Protein AF-A0A7J9VHE7-F1 (afdb_monomer)

Mean predicted aligned error: 5.7 Å

Structure (mmCIF, N/CA/C/O backbone):
data_AF-A0A7J9VHE7-F1
#
_entry.id   AF-A0A7J9VHE7-F1
#
loop_
_atom_site.group_PDB
_atom_site.id
_atom_site.type_symbol
_atom_site.label_atom_id
_atom_site.label_alt_id
_atom_site.label_comp_id
_atom_site.label_asym_id
_atom_site.label_entity_id
_atom_site.label_seq_id
_atom_site.pdbx_PDB_ins_code
_atom_site.Cartn_x
_atom_site.Cartn_y
_atom_site.Cartn_z
_atom_site.occupancy
_atom_site.B_iso_or_equiv
_atom_site.auth_seq_id
_atom_site.auth_comp_id
_atom_site.auth_asym_id
_atom_site.auth_atom_id
_atom_site.pdbx_PDB_model_num
ATOM 1 N N . MET A 1 1 ? -1.404 -4.116 11.441 1.00 37.28 1 MET A N 1
ATOM 2 C CA . MET A 1 1 ? -1.087 -5.096 10.374 1.00 37.28 1 MET A CA 1
ATOM 3 C C . MET A 1 1 ? -1.810 -4.674 9.091 1.00 37.28 1 MET A C 1
ATOM 5 O O . MET A 1 1 ? -3.003 -4.898 8.957 1.00 37.28 1 MET A O 1
ATOM 9 N N . GLY A 1 2 ? -1.146 -3.937 8.196 1.00 50.41 2 GLY A N 1
ATOM 10 C CA . GLY A 1 2 ? -1.783 -3.360 7.004 1.00 50.41 2 GLY A CA 1
ATOM 11 C C . GLY A 1 2 ? -1.551 -4.214 5.762 1.00 50.41 2 GLY A C 1
ATOM 12 O O . GLY A 1 2 ? -0.521 -4.081 5.112 1.00 50.41 2 GLY A O 1
ATOM 13 N N . VAL A 1 3 ? -2.507 -5.080 5.421 1.00 54.38 3 VAL A N 1
ATOM 14 C CA . VAL A 1 3 ? -2.424 -5.993 4.260 1.00 54.38 3 VAL A CA 1
ATOM 15 C C . VAL A 1 3 ? -2.498 -5.273 2.905 1.00 54.38 3 VAL A C 1
ATOM 17 O O . VAL A 1 3 ? -2.139 -5.849 1.878 1.00 54.38 3 VAL A O 1
ATOM 20 N N . THR A 1 4 ? -2.923 -4.006 2.870 1.00 68.06 4 THR A N 1
ATOM 21 C CA . THR A 1 4 ? -2.880 -3.221 1.630 1.00 68.06 4 THR A CA 1
ATOM 22 C C . THR A 1 4 ? -1.514 -2.611 1.465 1.00 68.06 4 THR A C 1
ATOM 24 O O . THR A 1 4 ? -1.175 -1.628 2.128 1.00 68.06 4 THR A O 1
ATOM 27 N N . GLY A 1 5 ? -0.739 -3.174 0.553 1.00 79.88 5 GLY A N 1
ATOM 28 C CA . GLY A 1 5 ? 0.464 -2.486 0.145 1.00 79.88 5 GLY A CA 1
ATOM 29 C C . GLY A 1 5 ? 0.164 -1.127 -0.488 1.00 79.88 5 GLY A C 1
ATOM 30 O O . GLY A 1 5 ? -0.901 -0.919 -1.074 1.00 79.88 5 GLY A O 1
ATOM 31 N N . SER A 1 6 ? 1.108 -0.205 -0.365 1.00 87.12 6 SER A N 1
ATOM 32 C CA . SER A 1 6 ? 1.113 1.064 -1.082 1.00 87.12 6 SER A CA 1
ATOM 33 C C . SER A 1 6 ? 1.767 0.885 -2.450 1.00 87.12 6 SER A C 1
ATOM 35 O O . SER A 1 6 ? 2.615 0.010 -2.631 1.00 87.12 6 SER A O 1
ATOM 37 N N . VAL A 1 7 ? 1.355 1.697 -3.424 1.00 93.38 7 VAL A N 1
ATOM 38 C CA . VAL A 1 7 ? 1.982 1.742 -4.750 1.00 93.38 7 VAL A CA 1
ATOM 39 C C . VAL A 1 7 ? 2.674 3.083 -4.915 1.00 93.38 7 VAL A C 1
ATOM 41 O O . VAL A 1 7 ? 2.080 4.122 -4.635 1.00 93.38 7 VAL A O 1
ATOM 44 N N . VAL A 1 8 ? 3.917 3.058 -5.384 1.00 94.25 8 VAL A N 1
ATOM 45 C CA . VAL A 1 8 ? 4.670 4.252 -5.764 1.00 94.25 8 VAL A CA 1
ATOM 46 C C . VAL A 1 8 ? 5.259 4.042 -7.149 1.00 94.25 8 VAL A C 1
ATOM 48 O O . VAL A 1 8 ? 5.888 3.020 -7.412 1.00 94.25 8 VAL A O 1
ATOM 51 N N . THR A 1 9 ? 5.096 5.031 -8.020 1.00 95.44 9 THR A N 1
ATOM 52 C CA . THR A 1 9 ? 5.687 5.034 -9.360 1.00 95.44 9 THR A CA 1
ATOM 53 C C . THR A 1 9 ? 6.878 5.981 -9.380 1.00 95.44 9 THR A C 1
ATOM 55 O O . THR A 1 9 ? 6.756 7.129 -8.954 1.00 95.44 9 THR A O 1
ATOM 58 N N . ARG A 1 10 ? 8.047 5.512 -9.834 1.00 94.94 10 ARG A N 1
ATOM 59 C CA . ARG A 1 10 ? 9.285 6.310 -9.826 1.00 94.94 10 ARG A CA 1
ATOM 60 C C . ARG A 1 10 ? 10.049 6.221 -11.138 1.00 94.94 10 ARG A C 1
ATOM 62 O O . ARG A 1 10 ? 10.187 5.140 -11.708 1.00 94.94 10 ARG A O 1
ATOM 69 N N . MET A 1 11 ? 10.625 7.350 -11.540 1.00 96.19 11 MET A N 1
ATOM 70 C CA . MET A 1 11 ? 11.698 7.416 -12.531 1.00 96.19 11 MET A CA 1
ATOM 71 C C . MET A 1 11 ? 13.036 7.519 -11.787 1.00 96.19 11 MET A C 1
ATOM 73 O O . MET A 1 11 ? 13.161 8.318 -10.862 1.00 96.19 11 MET A O 1
ATOM 77 N N . MET A 1 12 ? 14.027 6.694 -12.125 1.00 94.12 12 MET A N 1
ATOM 78 C CA . MET A 1 12 ? 15.264 6.538 -11.350 1.00 94.12 12 MET A CA 1
ATOM 79 C C . MET A 1 12 ? 16.515 6.541 -12.234 1.00 94.12 12 MET A C 1
ATOM 81 O O . MET A 1 12 ? 16.494 6.117 -13.390 1.00 94.12 12 MET A O 1
ATOM 85 N N . ARG A 1 13 ? 17.640 6.999 -11.674 1.00 95.44 13 ARG A N 1
ATOM 86 C CA . ARG A 1 13 ? 18.968 6.833 -12.285 1.00 95.44 13 ARG A CA 1
ATOM 87 C C . ARG A 1 13 ? 19.463 5.408 -12.049 1.00 95.44 13 ARG A C 1
ATOM 89 O O . ARG A 1 13 ? 19.207 4.829 -10.997 1.00 95.44 13 ARG A O 1
ATOM 96 N N . CYS A 1 14 ? 20.207 4.850 -12.998 1.00 94.56 14 CYS A N 1
ATOM 97 C CA . CYS A 1 14 ? 20.831 3.542 -12.822 1.00 94.56 14 CYS A CA 1
ATOM 98 C C . CYS A 1 14 ? 22.251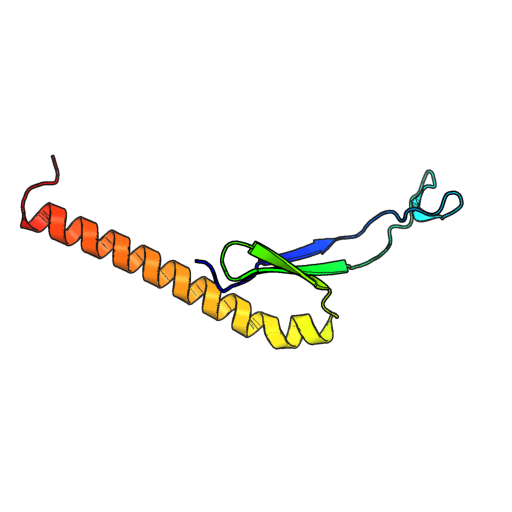 3.646 -12.233 1.00 94.56 14 CYS A C 1
ATOM 100 O O . CYS A 1 14 ? 22.844 4.724 -12.125 1.00 94.56 14 CYS A O 1
ATOM 102 N N . GLY A 1 15 ? 22.828 2.496 -11.876 1.00 92.81 15 GLY A N 1
ATOM 103 C CA . GLY A 1 15 ? 24.198 2.404 -11.358 1.00 92.81 15 GLY A CA 1
ATOM 104 C C . GLY A 1 15 ? 25.298 2.531 -12.421 1.00 92.81 15 GLY A C 1
ATOM 105 O O . GLY A 1 15 ? 26.457 2.744 -12.075 1.00 92.81 15 GLY A O 1
ATOM 106 N N . LYS A 1 16 ? 24.972 2.434 -13.717 1.00 95.06 16 LYS A N 1
ATOM 107 C CA . LYS A 1 16 ? 25.979 2.398 -14.792 1.00 95.06 16 LYS A CA 1
ATOM 108 C C . LYS A 1 16 ? 26.655 3.760 -14.966 1.00 95.06 16 LYS A C 1
ATOM 110 O O . LYS A 1 16 ? 25.981 4.770 -15.153 1.00 95.06 16 LYS A O 1
ATOM 115 N N . ARG A 1 17 ? 27.995 3.778 -14.965 1.00 92.56 17 ARG A N 1
ATOM 116 C CA . ARG A 1 17 ? 28.806 5.011 -15.004 1.00 92.56 17 ARG A CA 1
ATOM 117 C C . ARG A 1 17 ? 28.565 5.872 -16.248 1.00 92.56 17 ARG A C 1
ATOM 119 O O . ARG A 1 17 ? 28.501 7.083 -16.117 1.00 92.56 17 ARG A O 1
ATOM 126 N N . ARG A 1 18 ? 28.420 5.257 -17.427 1.00 93.75 18 ARG A N 1
ATOM 127 C CA . ARG A 1 18 ? 28.263 5.946 -18.727 1.00 93.75 18 ARG A CA 1
ATOM 128 C C . ARG A 1 18 ? 26.814 5.968 -19.233 1.00 93.75 18 ARG A C 1
ATOM 130 O O . ARG A 1 18 ? 26.571 5.871 -20.429 1.00 93.75 18 ARG A O 1
ATOM 137 N N . CYS A 1 19 ? 25.834 5.9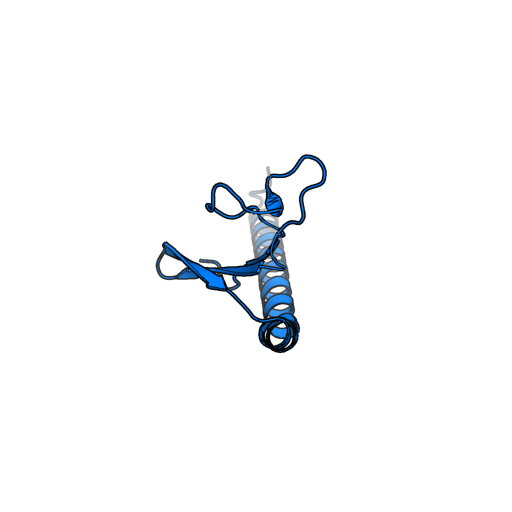67 -18.332 1.00 96.06 19 CYS A N 1
ATOM 138 C CA . CYS A 1 19 ? 24.432 5.978 -18.738 1.00 96.06 19 CYS A CA 1
ATOM 139 C C . CYS A 1 19 ? 23.901 7.405 -18.886 1.00 96.06 19 CYS A C 1
ATOM 141 O O . CYS A 1 19 ? 24.093 8.209 -17.980 1.00 96.06 19 CYS A O 1
ATOM 143 N N . ARG A 1 20 ? 23.115 7.646 -19.946 1.00 94.19 20 ARG A N 1
ATOM 144 C CA . ARG A 1 20 ? 22.424 8.918 -20.229 1.00 94.19 20 ARG A CA 1
ATOM 145 C C . ARG A 1 20 ? 21.539 9.437 -19.092 1.00 94.19 20 ARG A C 1
ATOM 147 O O . ARG A 1 20 ? 21.265 10.626 -18.995 1.00 94.19 20 ARG A O 1
ATOM 154 N N . CYS A 1 21 ? 21.118 8.568 -18.171 1.00 95.69 21 CYS A N 1
ATOM 155 C CA . CYS A 1 21 ? 20.413 8.997 -16.961 1.00 95.69 21 CYS A CA 1
ATOM 156 C C . CYS A 1 21 ? 21.272 9.852 -16.004 1.00 95.69 21 CYS A C 1
ATOM 158 O O . CYS A 1 21 ? 20.740 10.371 -15.023 1.00 95.69 21 CYS A O 1
ATOM 160 N N . LYS A 1 22 ? 22.588 9.968 -16.243 1.00 93.88 22 LYS A N 1
ATOM 161 C CA . LYS A 1 22 ? 23.532 10.758 -15.439 1.00 93.88 22 LYS A CA 1
ATOM 162 C C . LYS A 1 22 ? 24.032 12.030 -16.133 1.00 93.88 22 LYS A C 1
ATOM 164 O O . LYS A 1 22 ? 24.812 12.743 -15.508 1.00 93.88 22 LYS A O 1
ATOM 169 N N . ASP A 1 23 ? 23.583 12.302 -17.355 1.00 94.38 23 ASP A N 1
ATOM 170 C CA . ASP A 1 23 ? 23.976 13.490 -18.117 1.00 94.38 23 ASP A CA 1
ATOM 171 C C . ASP A 1 23 ? 23.350 14.770 -17.525 1.00 94.38 23 ASP A C 1
ATOM 173 O O . ASP A 1 23 ? 22.498 14.705 -16.632 1.00 94.38 23 ASP A O 1
ATOM 177 N N . GLU A 1 24 ? 23.771 15.934 -18.028 1.00 90.88 24 GLU A N 1
ATOM 178 C CA . GLU A 1 24 ? 23.256 17.254 -17.627 1.00 90.88 24 GLU A CA 1
ATOM 179 C C . GLU A 1 24 ? 21.750 17.403 -17.906 1.00 90.88 24 GLU A C 1
ATOM 181 O O . GLU A 1 24 ? 21.017 17.954 -17.087 1.00 90.88 24 GLU A O 1
ATOM 186 N N . LEU A 1 25 ? 21.274 16.801 -19.004 1.00 91.62 25 LEU A N 1
ATOM 187 C CA . LEU A 1 25 ? 19.857 16.581 -19.301 1.00 91.62 25 LEU A CA 1
ATOM 188 C C . LEU A 1 25 ? 19.520 15.088 -19.122 1.00 91.62 25 LEU A C 1
ATOM 190 O O . LEU A 1 25 ? 19.554 14.317 -20.087 1.00 91.62 25 LEU A O 1
ATOM 194 N N . PRO A 1 26 ? 19.237 14.637 -17.887 1.00 90.50 26 PRO A N 1
ATOM 195 C CA . PRO A 1 26 ? 19.176 13.219 -17.572 1.00 90.50 26 PRO A CA 1
ATOM 196 C C . PRO A 1 26 ? 17.920 12.550 -18.136 1.00 90.50 26 PRO A C 1
ATOM 198 O O . PRO A 1 26 ? 16.790 12.935 -17.840 1.00 90.50 26 PRO A O 1
ATOM 201 N N . GLN A 1 27 ? 18.117 11.443 -18.850 1.00 93.56 27 GLN A N 1
ATOM 202 C CA . GLN A 1 27 ? 17.031 10.550 -19.267 1.00 93.56 27 GLN A CA 1
ATOM 203 C C . GLN A 1 27 ? 16.830 9.456 -18.213 1.00 93.56 27 GLN A C 1
ATOM 205 O O . GLN A 1 27 ? 17.539 8.449 -18.203 1.00 93.56 27 GLN A O 1
ATOM 210 N N . LEU A 1 28 ? 15.908 9.681 -17.273 1.00 95.38 28 LEU A N 1
ATOM 211 C CA . LEU A 1 28 ? 15.646 8.749 -16.171 1.00 95.38 28 LEU A CA 1
ATOM 212 C C . LEU A 1 28 ? 14.988 7.447 -16.656 1.00 95.38 28 LEU A C 1
ATOM 214 O O . LEU A 1 28 ? 14.197 7.442 -17.595 1.00 95.38 28 LEU A O 1
ATOM 218 N N . HIS A 1 29 ? 15.284 6.339 -15.976 1.00 93.88 29 HIS A N 1
ATOM 219 C CA . HIS A 1 29 ? 14.677 5.039 -16.257 1.00 93.88 29 HIS A CA 1
ATOM 220 C C . HIS A 1 29 ? 13.360 4.862 -15.514 1.00 93.88 29 HIS A C 1
ATOM 222 O O . HIS A 1 29 ? 13.238 5.274 -14.364 1.00 93.88 29 HIS A O 1
ATOM 228 N N . GLY A 1 30 ? 12.418 4.157 -16.128 1.00 91.44 30 GLY A N 1
ATOM 229 C CA . GLY A 1 30 ? 11.132 3.824 -15.532 1.00 91.44 30 GLY A CA 1
ATOM 230 C C . GLY A 1 30 ? 10.002 3.928 -16.561 1.00 91.44 30 GLY A C 1
ATOM 231 O O . GLY A 1 30 ? 10.292 3.994 -17.757 1.00 91.44 30 GLY A O 1
ATOM 232 N N . PRO A 1 31 ? 8.737 3.946 -16.110 1.00 94.44 31 PRO A N 1
ATOM 233 C CA . PRO A 1 31 ? 8.326 3.974 -14.705 1.00 94.44 31 PRO A CA 1
ATOM 234 C C . PRO A 1 31 ? 8.561 2.642 -13.985 1.00 94.44 31 PRO A C 1
ATOM 236 O O . PRO A 1 31 ? 8.175 1.579 -14.460 1.00 94.44 31 PRO A O 1
ATOM 239 N N . TYR A 1 32 ? 9.157 2.705 -12.796 1.00 95.88 32 TYR A N 1
ATOM 240 C CA . TYR A 1 32 ? 9.173 1.584 -11.861 1.00 95.88 32 TYR A CA 1
ATOM 241 C C . TYR A 1 32 ? 7.967 1.698 -10.939 1.00 95.88 32 TYR A C 1
ATOM 243 O O . TYR A 1 32 ? 7.935 2.568 -10.067 1.00 95.88 32 TYR A O 1
ATOM 251 N N . ILE A 1 33 ? 6.988 0.820 -11.134 1.00 96.94 33 ILE A N 1
ATOM 252 C CA . ILE A 1 33 ? 5.814 0.721 -10.269 1.00 96.94 33 ILE A CA 1
ATOM 253 C C . ILE A 1 33 ? 6.170 -0.235 -9.135 1.00 96.94 33 ILE A C 1
ATOM 255 O O . ILE A 1 33 ? 6.338 -1.433 -9.346 1.00 96.94 33 ILE A O 1
ATOM 259 N N . GLN A 1 34 ? 6.328 0.292 -7.930 1.00 96.12 34 GLN A N 1
ATOM 260 C CA . GLN A 1 34 ? 6.677 -0.473 -6.740 1.00 96.12 34 GLN A CA 1
ATOM 261 C C . GLN A 1 34 ? 5.448 -0.629 -5.862 1.00 96.12 34 GLN A C 1
ATOM 263 O O . GLN A 1 34 ? 4.867 0.362 -5.434 1.00 96.12 34 GLN A O 1
ATOM 268 N N . TRP A 1 35 ? 5.081 -1.868 -5.563 1.00 94.94 35 TRP A N 1
ATOM 269 C CA . TRP A 1 35 ? 4.054 -2.208 -4.593 1.00 94.94 35 TRP A CA 1
ATOM 270 C C . TRP A 1 35 ? 4.703 -2.779 -3.335 1.00 94.94 35 TRP A C 1
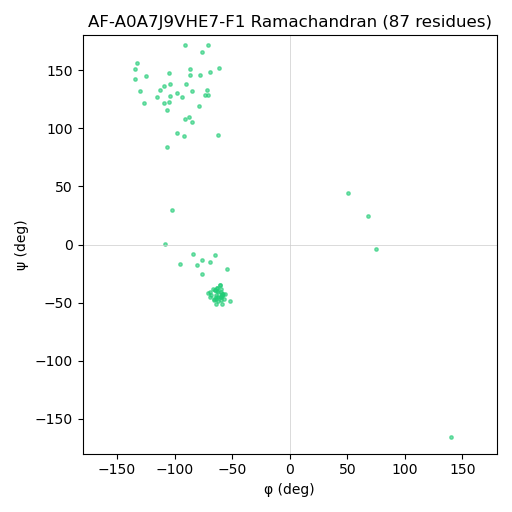ATOM 272 O O . TRP A 1 35 ? 5.338 -3.832 -3.394 1.00 94.94 35 TRP A O 1
ATOM 282 N N . ALA A 1 36 ? 4.569 -2.085 -2.207 1.00 93.06 36 ALA A N 1
ATOM 283 C CA . ALA A 1 36 ? 5.171 -2.468 -0.932 1.00 93.06 36 ALA A CA 1
ATOM 284 C C . ALA A 1 36 ? 4.090 -2.791 0.095 1.00 93.06 36 ALA A C 1
ATOM 286 O O . ALA A 1 36 ? 3.222 -1.963 0.335 1.00 93.06 36 ALA A O 1
ATOM 287 N N . ARG A 1 37 ? 4.148 -3.966 0.727 1.00 91.88 37 ARG A N 1
ATOM 288 C CA . ARG A 1 37 ? 3.196 -4.416 1.759 1.00 91.88 37 ARG A CA 1
ATOM 289 C C . ARG A 1 37 ? 3.916 -4.995 2.968 1.00 91.88 37 ARG A C 1
ATOM 291 O O . ARG A 1 37 ? 5.016 -5.513 2.824 1.00 91.88 37 ARG A O 1
ATOM 298 N N . THR A 1 38 ? 3.277 -4.992 4.132 1.00 89.12 38 THR A N 1
ATOM 299 C CA . THR A 1 38 ? 3.816 -5.669 5.319 1.00 89.12 38 THR A CA 1
ATOM 300 C C . THR A 1 38 ? 3.263 -7.090 5.422 1.00 89.12 38 THR A C 1
ATOM 302 O O . THR A 1 38 ? 2.050 -7.283 5.411 1.00 89.12 38 THR A O 1
ATOM 305 N N . VAL A 1 39 ? 4.145 -8.080 5.543 1.00 87.75 39 VAL A N 1
ATOM 306 C CA . VAL A 1 39 ? 3.832 -9.498 5.773 1.00 87.75 39 VAL A CA 1
ATOM 307 C C . VAL A 1 39 ? 4.624 -9.938 7.000 1.00 87.75 39 VAL A C 1
ATOM 309 O O . VAL A 1 39 ? 5.840 -9.775 7.012 1.00 87.75 39 VAL A O 1
ATOM 312 N N . GLU A 1 40 ? 3.942 -10.423 8.043 1.00 88.38 40 GLU A N 1
ATOM 313 C CA . GLU A 1 40 ? 4.581 -10.872 9.299 1.00 88.38 40 GLU A CA 1
ATOM 314 C C . GLU A 1 40 ? 5.557 -9.833 9.890 1.00 88.38 40 GLU A C 1
ATOM 316 O O . GLU A 1 40 ? 6.693 -10.129 10.254 1.00 88.38 40 GLU A O 1
ATOM 321 N N . GLY A 1 41 ? 5.143 -8.562 9.907 1.00 88.25 41 GLY A N 1
ATOM 322 C CA . GLY A 1 41 ? 5.971 -7.454 10.402 1.00 88.25 41 GLY A CA 1
ATOM 323 C C . GLY A 1 41 ? 7.107 -7.016 9.467 1.00 88.25 41 GLY A C 1
ATOM 324 O O . GLY A 1 41 ? 7.764 -6.019 9.749 1.00 88.25 41 GLY A O 1
ATOM 325 N N . LYS A 1 42 ? 7.321 -7.688 8.330 1.00 89.19 42 LYS A N 1
ATOM 326 C CA . LYS A 1 42 ? 8.364 -7.348 7.349 1.00 89.19 42 LYS A CA 1
ATOM 327 C C . LYS A 1 42 ? 7.784 -6.649 6.127 1.00 89.19 42 LYS A C 1
ATOM 329 O O . LYS A 1 42 ? 6.760 -7.066 5.590 1.00 89.19 42 LYS A O 1
ATOM 334 N N . THR A 1 43 ? 8.462 -5.616 5.634 1.00 92.25 43 THR A N 1
ATOM 335 C CA . THR A 1 43 ? 8.088 -4.950 4.378 1.00 92.25 43 THR A CA 1
ATOM 336 C C . THR A 1 43 ? 8.572 -5.764 3.180 1.00 92.25 43 THR A C 1
ATOM 338 O O . THR A 1 43 ? 9.768 -5.973 2.993 1.00 92.25 43 THR A O 1
ATOM 341 N N . VAL A 1 44 ? 7.634 -6.201 2.346 1.00 93.00 44 VAL A N 1
ATOM 342 C CA . VAL A 1 44 ? 7.863 -6.907 1.086 1.00 93.00 44 VAL A CA 1
ATOM 343 C C . VAL A 1 44 ? 7.495 -5.984 -0.067 1.00 93.00 44 VAL A C 1
ATOM 345 O O . VAL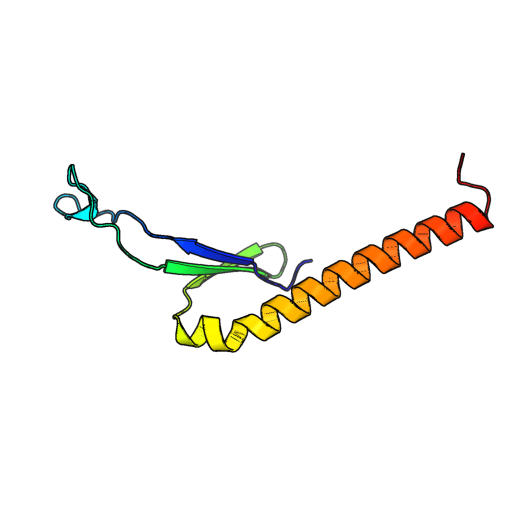 A 1 44 ? 6.342 -5.569 -0.186 1.00 93.00 44 VAL A O 1
ATOM 348 N N . THR A 1 45 ? 8.456 -5.722 -0.951 1.00 94.44 45 THR A N 1
ATOM 349 C CA . THR A 1 45 ? 8.261 -4.898 -2.151 1.00 94.44 45 THR A CA 1
ATOM 350 C C . THR A 1 45 ? 8.303 -5.756 -3.411 1.00 94.44 45 THR A C 1
ATOM 352 O O . THR A 1 45 ? 9.167 -6.621 -3.564 1.00 94.44 45 THR A O 1
ATOM 355 N N . LYS A 1 46 ? 7.376 -5.512 -4.336 1.00 94.88 46 LYS A N 1
ATOM 356 C CA . LYS A 1 46 ? 7.332 -6.109 -5.673 1.00 94.88 46 LYS A CA 1
ATOM 357 C C . LYS A 1 46 ? 7.289 -5.012 -6.730 1.00 94.88 46 LYS A C 1
ATOM 359 O O . LYS A 1 46 ? 6.677 -3.970 -6.516 1.00 94.88 46 LYS A O 1
ATOM 364 N N . LEU A 1 47 ? 7.932 -5.257 -7.867 1.00 96.44 47 LEU A N 1
ATOM 365 C CA . LEU A 1 47 ? 7.749 -4.434 -9.059 1.00 96.44 47 LEU A CA 1
ATOM 366 C C . LEU A 1 47 ? 6.530 -4.942 -9.824 1.00 96.44 47 LEU A C 1
ATOM 368 O O . LEU A 1 47 ? 6.402 -6.147 -10.038 1.00 96.44 47 LEU A O 1
ATOM 372 N N . LEU A 1 48 ? 5.653 -4.024 -10.213 1.00 96.31 48 LEU A N 1
ATOM 373 C CA . LEU A 1 48 ? 4.497 -4.299 -11.051 1.00 96.31 48 LEU A CA 1
ATOM 374 C C . LEU A 1 48 ? 4.753 -3.798 -12.472 1.00 96.31 48 LEU A C 1
ATOM 376 O O . LEU A 1 48 ? 5.409 -2.779 -12.690 1.00 96.31 48 LEU A O 1
ATOM 380 N N . THR A 1 49 ? 4.189 -4.506 -13.439 1.00 96.06 49 THR A N 1
ATOM 381 C CA . THR A 1 49 ? 3.948 -3.967 -14.782 1.00 96.06 49 THR A CA 1
ATOM 382 C C . THR A 1 49 ? 2.745 -3.018 -14.764 1.00 96.06 49 THR A C 1
ATOM 384 O O . THR A 1 49 ? 1.955 -3.022 -13.816 1.00 96.06 49 THR A O 1
ATOM 387 N N . ALA A 1 50 ? 2.577 -2.224 -15.824 1.00 95.25 50 ALA A N 1
ATOM 388 C CA . ALA A 1 50 ? 1.404 -1.364 -15.982 1.00 95.25 50 ALA A CA 1
ATOM 389 C C . ALA A 1 50 ? 0.093 -2.174 -15.978 1.00 95.25 50 ALA A C 1
ATOM 391 O O . ALA A 1 50 ? -0.845 -1.812 -15.273 1.00 95.25 50 ALA A O 1
ATOM 392 N N . ASP A 1 51 ? 0.062 -3.319 -16.665 1.00 97.25 51 ASP A N 1
ATOM 393 C CA . ASP A 1 51 ? -1.124 -4.184 -16.729 1.00 97.25 51 ASP A CA 1
ATOM 394 C C . ASP A 1 51 ? -1.465 -4.807 -15.373 1.00 97.25 51 ASP A C 1
ATOM 396 O O . ASP A 1 51 ? -2.633 -4.925 -15.001 1.00 97.25 51 ASP A O 1
ATOM 400 N N . GLN A 1 52 ? -0.447 -5.202 -14.601 1.00 96.88 52 GLN A N 1
ATOM 401 C CA . GLN A 1 52 ? -0.648 -5.676 -13.231 1.00 96.88 52 GLN A CA 1
ATOM 402 C C . GLN A 1 52 ? -1.192 -4.564 -12.339 1.00 96.88 52 GLN A C 1
ATOM 404 O O . GLN A 1 52 ? -2.118 -4.811 -11.571 1.00 96.88 52 GLN A O 1
ATOM 409 N N . LEU A 1 53 ? -0.654 -3.345 -12.449 1.00 95.44 53 LEU A N 1
ATOM 410 C CA . LEU A 1 53 ? -1.181 -2.208 -11.705 1.00 95.44 53 LEU A CA 1
ATOM 411 C C . LEU A 1 53 ? -2.649 -1.968 -12.057 1.00 95.44 53 LEU A C 1
ATOM 413 O O . LEU A 1 53 ? -3.473 -1.936 -11.153 1.00 95.44 53 LEU A O 1
ATOM 417 N N . ALA A 1 54 ? -2.987 -1.875 -13.344 1.00 96.06 54 ALA A N 1
ATOM 418 C CA . ALA A 1 54 ? -4.359 -1.651 -13.791 1.00 96.06 54 ALA A CA 1
ATOM 419 C C . ALA A 1 54 ? -5.320 -2.725 -13.256 1.00 96.06 54 ALA A C 1
ATOM 421 O O . ALA A 1 54 ? -6.400 -2.407 -12.762 1.00 96.06 54 ALA A O 1
ATOM 422 N N . ARG A 1 55 ? -4.899 -3.994 -13.280 1.00 96.88 55 ARG A N 1
ATOM 423 C CA . ARG A 1 55 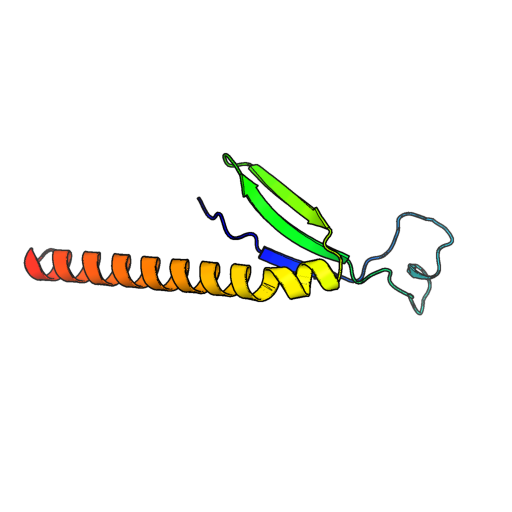? -5.685 -5.119 -12.759 1.00 96.88 55 ARG A CA 1
ATOM 424 C C . ARG A 1 55 ? -5.911 -5.044 -11.249 1.00 96.88 55 ARG A C 1
ATOM 426 O O . ARG A 1 55 ? -6.985 -5.406 -10.781 1.00 96.88 55 ARG A O 1
ATOM 433 N N . TYR A 1 56 ? -4.907 -4.619 -10.484 1.00 92.69 56 TYR A N 1
ATOM 434 C CA . TYR A 1 56 ? -4.956 -4.651 -9.019 1.00 92.69 56 TYR A CA 1
ATOM 435 C C . TYR A 1 56 ? -5.403 -3.334 -8.389 1.00 92.69 56 TYR A C 1
ATOM 437 O O . TYR A 1 56 ? -5.800 -3.333 -7.225 1.00 92.69 56 TYR A O 1
ATOM 445 N N . GLN A 1 57 ? -5.368 -2.227 -9.132 1.00 92.12 57 GLN A N 1
ATOM 446 C CA . GLN A 1 57 ? -5.713 -0.898 -8.638 1.00 92.12 57 GLN A CA 1
ATOM 447 C C . GLN A 1 57 ? -7.084 -0.872 -7.935 1.00 92.12 57 GLN A C 1
ATOM 449 O O . GLN A 1 57 ? -7.118 -0.460 -6.773 1.00 92.12 57 GLN A O 1
ATOM 454 N N . PRO A 1 58 ? -8.175 -1.429 -8.510 1.00 94.12 58 PRO A N 1
ATOM 455 C CA . PRO A 1 58 ? -9.476 -1.433 -7.835 1.00 94.12 58 PRO A CA 1
ATOM 456 C C . PRO A 1 58 ? -9.463 -2.185 -6.497 1.00 94.12 58 PRO A C 1
ATOM 458 O O . PRO A 1 58 ? -10.128 -1.790 -5.542 1.00 94.12 58 PRO A O 1
ATOM 461 N N . TRP A 1 59 ? -8.686 -3.267 -6.393 1.00 92.69 59 TRP A N 1
ATOM 462 C CA . TRP A 1 59 ? -8.572 -4.043 -5.156 1.00 92.69 59 TRP A CA 1
ATOM 463 C C . TRP A 1 59 ? -7.803 -3.278 -4.082 1.00 92.69 59 TRP A C 1
ATOM 465 O O . TRP A 1 59 ? -8.199 -3.275 -2.915 1.00 92.69 59 TRP A O 1
ATOM 475 N N . LEU A 1 60 ? -6.716 -2.609 -4.475 1.00 90.62 60 LEU A N 1
ATOM 476 C CA . LEU A 1 60 ? -5.931 -1.771 -3.575 1.00 90.62 60 LEU A CA 1
ATOM 477 C C . LEU A 1 60 ? -6.763 -0.599 -3.048 1.00 90.62 60 LEU A C 1
ATOM 479 O O . LEU A 1 60 ? -6.683 -0.295 -1.858 1.00 90.62 60 LEU A O 1
ATOM 483 N N . ASP A 1 61 ? -7.585 0.014 -3.897 1.00 91.44 61 ASP A N 1
ATOM 484 C CA . ASP A 1 61 ? -8.455 1.125 -3.512 1.00 91.44 61 ASP A CA 1
ATOM 485 C C . ASP A 1 61 ? -9.581 0.674 -2.578 1.00 91.44 61 ASP A C 1
ATOM 487 O O . ASP A 1 61 ? -9.778 1.277 -1.521 1.00 91.44 61 ASP A O 1
ATOM 491 N N . ASN A 1 62 ? -10.248 -0.443 -2.882 1.00 92.69 62 ASN A N 1
ATOM 492 C CA . ASN A 1 62 ? -11.274 -1.014 -2.004 1.00 92.69 62 ASN A CA 1
ATOM 493 C C . ASN A 1 62 ? -10.725 -1.341 -0.620 1.00 92.69 62 ASN A C 1
ATOM 495 O O . ASN A 1 62 ? -11.357 -1.060 0.396 1.00 92.69 62 ASN A O 1
ATOM 499 N N . ALA A 1 63 ? -9.529 -1.909 -0.560 1.00 89.94 63 ALA A N 1
ATOM 500 C CA . ALA A 1 63 ? -8.953 -2.298 0.709 1.00 89.94 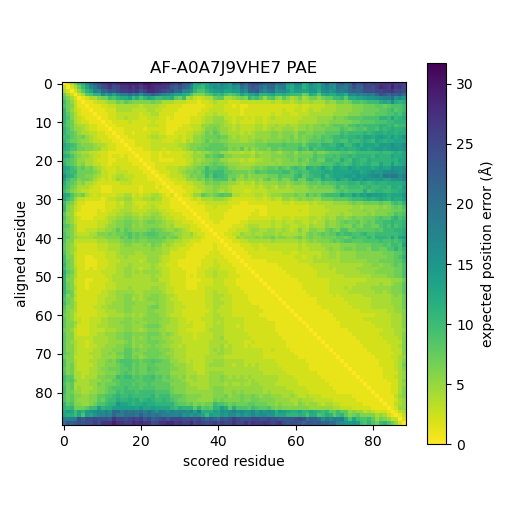63 ALA A CA 1
ATOM 501 C C . ALA A 1 63 ? -8.408 -1.086 1.503 1.00 89.94 63 ALA A C 1
ATOM 503 O O . ALA A 1 63 ? -8.389 -1.125 2.735 1.00 89.94 63 ALA A O 1
ATOM 504 N N . ARG A 1 64 ? -8.026 0.022 0.841 1.00 89.38 64 ARG A N 1
ATOM 505 C CA . ARG A 1 64 ? -7.805 1.316 1.521 1.00 89.38 64 ARG A CA 1
ATOM 506 C C . ARG A 1 64 ? -9.113 1.859 2.088 1.00 89.38 64 ARG A C 1
ATOM 508 O O . ARG A 1 64 ? -9.146 2.220 3.259 1.00 89.38 64 ARG A O 1
ATOM 515 N N . ARG A 1 65 ? -10.184 1.860 1.287 1.00 93.12 65 ARG A N 1
ATOM 516 C CA . ARG A 1 65 ? -11.516 2.305 1.718 1.00 93.12 65 ARG A CA 1
ATOM 517 C C . ARG A 1 65 ? -12.003 1.517 2.930 1.00 93.12 65 ARG A C 1
ATOM 519 O O . ARG A 1 65 ? -12.436 2.124 3.899 1.00 93.12 65 ARG A O 1
ATOM 526 N N . LEU A 1 66 ? -11.876 0.191 2.903 1.00 93.94 66 LEU A N 1
ATOM 527 C CA . LEU A 1 66 ? -12.258 -0.670 4.020 1.00 93.94 66 LEU A CA 1
ATOM 528 C C . LEU A 1 66 ? -11.499 -0.313 5.302 1.00 93.94 66 LEU A C 1
ATOM 530 O O . LEU A 1 66 ? -12.112 -0.234 6.359 1.00 93.94 66 LEU A O 1
ATOM 534 N N . ARG A 1 67 ? -10.184 -0.062 5.219 1.00 89.38 67 ARG A N 1
ATOM 535 C CA . ARG A 1 67 ? -9.417 0.360 6.398 1.00 89.38 67 ARG A CA 1
ATOM 536 C C . ARG A 1 67 ? -9.910 1.690 6.947 1.00 89.38 67 ARG A C 1
ATOM 538 O O . ARG A 1 67 ? -10.066 1.798 8.152 1.00 89.38 67 ARG A O 1
ATOM 545 N N . ASN A 1 68 ? -10.144 2.671 6.080 1.00 93.19 68 ASN A N 1
ATOM 546 C CA . ASN A 1 68 ? -10.613 3.983 6.520 1.00 93.19 68 ASN A CA 1
ATOM 547 C C . ASN A 1 68 ? -11.963 3.867 7.237 1.00 93.19 68 ASN A C 1
ATOM 549 O O . ASN A 1 68 ? -12.108 4.409 8.323 1.00 93.19 68 ASN A O 1
ATOM 553 N N . LEU A 1 69 ? -12.895 3.091 6.672 1.00 96.94 69 LEU A N 1
ATOM 554 C CA . LEU A 1 69 ? -14.196 2.827 7.291 1.00 96.94 69 LEU A CA 1
ATOM 555 C C . LEU A 1 69 ? -14.065 2.098 8.634 1.00 96.94 69 LEU A C 1
ATOM 557 O O . LEU A 1 69 ? -14.768 2.434 9.577 1.00 96.94 69 LEU A O 1
ATOM 561 N N . ALA A 1 70 ? -13.161 1.121 8.741 1.00 96.56 70 ALA A N 1
ATOM 562 C CA . ALA A 1 70 ? -12.911 0.434 10.006 1.00 96.56 70 ALA A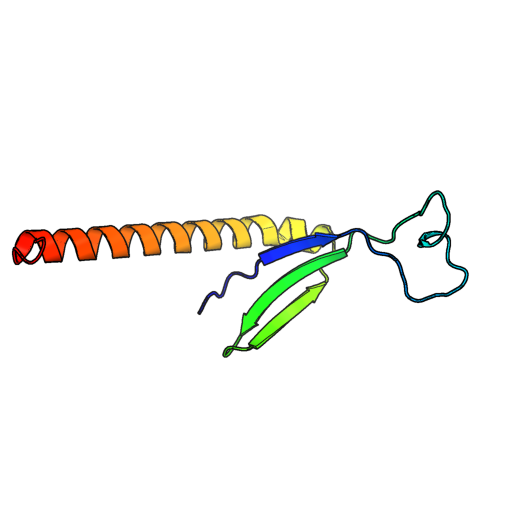 CA 1
ATOM 563 C C . ALA A 1 70 ? -12.346 1.390 11.070 1.00 96.56 70 ALA A C 1
ATOM 565 O O . ALA A 1 70 ? -12.837 1.412 12.187 1.00 96.56 70 ALA A O 1
ATOM 566 N N . THR A 1 71 ? -11.374 2.236 10.713 1.00 96.12 71 THR A N 1
ATOM 567 C CA . THR A 1 71 ? -10.813 3.243 11.629 1.00 96.12 71 THR A CA 1
ATOM 568 C C . THR A 1 71 ? -11.848 4.284 12.061 1.00 96.12 71 THR A C 1
ATOM 570 O O . THR A 1 71 ? -11.848 4.717 13.212 1.00 96.12 71 THR A O 1
ATOM 573 N N . GLU A 1 72 ? -12.733 4.688 11.153 1.00 97.88 72 GLU A N 1
ATOM 574 C CA . GLU A 1 72 ? -13.850 5.578 11.465 1.00 97.88 72 GLU A CA 1
ATOM 575 C C . GLU A 1 72 ? -14.824 4.912 12.444 1.00 97.88 72 GLU A C 1
ATOM 577 O O . GLU A 1 72 ? -15.159 5.502 13.469 1.00 97.88 72 GLU A O 1
ATOM 582 N N . LEU A 1 73 ? -15.204 3.658 12.186 1.00 98.38 73 LEU A N 1
ATOM 583 C CA . LEU A 1 73 ? -16.055 2.880 13.084 1.00 98.38 73 LEU A CA 1
ATOM 584 C C . LEU A 1 73 ? -15.427 2.706 14.472 1.00 98.38 73 LEU A C 1
ATOM 586 O O . LEU A 1 73 ? -16.116 2.901 15.472 1.00 98.38 73 LEU A O 1
ATOM 590 N N . ASP A 1 74 ? -14.137 2.372 14.545 1.00 97.88 74 ASP A N 1
ATOM 591 C CA . ASP A 1 74 ? -13.410 2.231 15.811 1.00 97.88 74 ASP A CA 1
ATOM 592 C C . ASP A 1 74 ? -13.452 3.545 16.604 1.00 97.88 74 ASP A C 1
ATOM 594 O O . ASP A 1 74 ? -13.745 3.552 17.799 1.00 97.88 74 ASP A O 1
ATOM 598 N N . THR A 1 75 ? -13.229 4.672 15.922 1.00 97.56 75 THR A N 1
ATOM 599 C CA . THR A 1 75 ? -13.264 6.011 16.528 1.00 97.56 75 THR A CA 1
ATOM 600 C C . THR A 1 75 ? -14.650 6.337 17.083 1.00 97.56 75 THR A C 1
ATOM 602 O O . THR A 1 75 ? -14.767 6.756 18.233 1.00 97.56 75 THR A O 1
ATOM 605 N N . LEU A 1 76 ? -15.704 6.111 16.292 1.00 98.00 76 LEU A N 1
ATOM 606 C CA . LEU A 1 76 ? -17.091 6.337 16.711 1.00 98.00 76 LEU A CA 1
ATOM 607 C C . LEU A 1 76 ? -17.487 5.431 17.881 1.00 98.00 76 LEU A C 1
ATOM 609 O O . LEU A 1 76 ? -18.201 5.860 18.783 1.00 98.00 76 LEU A O 1
ATOM 613 N N . THR A 1 77 ? -17.001 4.191 17.886 1.00 97.81 77 THR A N 1
ATOM 614 C CA . THR A 1 77 ? -17.261 3.234 18.966 1.00 97.81 77 THR A CA 1
ATOM 615 C C . THR A 1 77 ? -16.627 3.701 20.272 1.00 97.81 77 THR A C 1
ATOM 617 O O . THR A 1 77 ? -17.305 3.716 21.295 1.00 97.81 77 THR A O 1
ATOM 620 N N . ILE A 1 78 ? -15.362 4.136 20.241 1.00 96.75 78 ILE A N 1
ATOM 621 C CA . ILE A 1 78 ? -14.675 4.686 21.421 1.00 96.75 78 ILE A CA 1
ATOM 622 C C . ILE A 1 78 ? -15.429 5.909 21.950 1.00 96.75 78 ILE A C 1
ATOM 624 O O . ILE A 1 78 ? -15.750 5.963 23.131 1.00 96.75 78 ILE A O 1
ATOM 628 N N . GLN A 1 79 ? -15.805 6.840 21.069 1.00 96.06 79 GLN A N 1
ATOM 629 C CA . GLN A 1 79 ? -16.578 8.022 21.460 1.00 96.06 79 GLN A CA 1
ATOM 630 C C . GLN A 1 79 ? -17.917 7.662 22.111 1.00 96.06 79 GLN A C 1
ATOM 632 O O . GLN A 1 79 ? -18.291 8.268 23.111 1.00 96.06 79 GLN A O 1
ATOM 637 N N . ALA A 1 80 ? -18.641 6.683 21.563 1.00 96.56 80 ALA A N 1
ATOM 638 C CA . ALA A 1 80 ? -19.912 6.238 22.123 1.00 96.56 80 ALA A CA 1
ATOM 639 C C . ALA A 1 80 ? -19.739 5.607 23.514 1.00 96.56 80 ALA A C 1
ATOM 641 O O . ALA A 1 80 ? -20.556 5.860 24.400 1.00 96.56 80 ALA A O 1
ATOM 642 N N . VAL A 1 81 ? -18.675 4.825 23.723 1.00 96.81 81 VAL A N 1
ATOM 643 C CA . VAL A 1 81 ? -18.335 4.250 25.034 1.00 96.81 81 VAL A CA 1
ATOM 644 C C . VAL A 1 81 ? -17.993 5.356 26.030 1.00 96.81 81 VAL A C 1
ATOM 646 O O . VAL A 1 81 ? -18.612 5.423 27.088 1.00 96.81 81 VAL A O 1
ATOM 649 N N . ASP A 1 82 ? -17.095 6.273 25.668 1.00 96.19 82 ASP A N 1
ATOM 650 C CA . ASP A 1 82 ? -16.673 7.369 26.547 1.00 96.19 82 ASP A CA 1
ATOM 651 C C . ASP A 1 82 ? -17.850 8.265 26.959 1.00 96.19 82 ASP A C 1
ATOM 653 O O . ASP A 1 82 ? -17.930 8.705 28.107 1.00 96.19 82 ASP A O 1
ATOM 657 N N . GLN A 1 83 ? -18.787 8.516 26.037 1.00 94.50 83 GLN A N 1
ATOM 658 C CA . GLN A 1 83 ? -20.016 9.266 26.312 1.00 94.50 83 GLN A CA 1
ATOM 659 C C . GLN A 1 83 ? -20.981 8.498 27.219 1.00 94.50 83 GLN A C 1
ATOM 661 O O . GLN A 1 83 ? -21.587 9.100 28.103 1.00 94.50 83 GLN A O 1
ATOM 666 N N . THR A 1 84 ? -21.133 7.188 27.005 1.00 95.94 84 THR A N 1
ATOM 667 C CA . THR A 1 84 ? -22.059 6.341 27.778 1.00 95.94 84 THR A CA 1
ATOM 668 C C . THR A 1 84 ? -21.597 6.1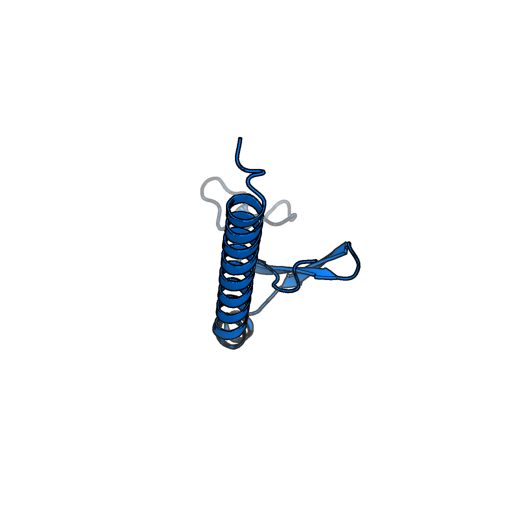86 29.223 1.00 95.94 84 THR A C 1
ATOM 670 O O . THR A 1 84 ? -22.401 6.307 30.143 1.00 95.94 84 THR A O 1
ATOM 673 N N . GLU A 1 85 ? -20.300 5.965 29.426 1.00 95.81 85 GLU A N 1
ATOM 674 C CA . GLU A 1 85 ? -19.711 5.772 30.754 1.00 95.81 85 GLU A CA 1
ATOM 675 C C . GLU A 1 85 ? -19.373 7.099 31.459 1.00 95.81 85 GLU A C 1
ATOM 677 O O . GLU A 1 85 ? -18.999 7.110 32.632 1.00 95.81 85 GLU A O 1
ATOM 682 N N . GLY A 1 86 ? -19.490 8.234 30.757 1.00 88.69 86 GLY A N 1
ATOM 683 C CA . GLY A 1 86 ? -19.131 9.553 31.284 1.00 88.69 86 GLY A CA 1
ATOM 684 C C . GLY A 1 86 ? -17.625 9.733 31.508 1.00 88.69 86 GLY A C 1
ATOM 685 O O . GLY A 1 86 ? -17.221 10.532 32.349 1.00 88.69 86 GLY A O 1
ATOM 686 N N . TRP A 1 87 ? -16.788 8.981 30.787 1.00 86.31 87 TRP A N 1
ATOM 687 C CA . TRP A 1 87 ? -15.324 9.078 30.854 1.00 86.31 87 TRP A CA 1
ATOM 688 C C . TRP A 1 87 ? -14.756 10.232 30.035 1.00 86.31 87 TRP A C 1
ATOM 690 O O . TRP A 1 87 ? -13.614 10.637 30.262 1.00 86.31 87 TRP A O 1
ATOM 700 N N . ALA A 1 88 ? -15.549 10.774 29.107 1.00 68.38 88 ALA A N 1
ATOM 701 C CA . ALA A 1 88 ? -15.227 12.010 28.413 1.00 68.38 88 ALA A CA 1
ATOM 702 C C . ALA A 1 88 ? -15.158 13.160 29.438 1.00 68.38 88 ALA A C 1
ATOM 704 O O . ALA A 1 88 ? -16.183 13.730 29.812 1.00 68.38 88 ALA A O 1
ATOM 705 N N . SER A 1 89 ? -13.949 13.450 29.922 1.00 58.81 89 SER A N 1
ATOM 706 C CA . SER A 1 89 ? -13.628 14.549 30.840 1.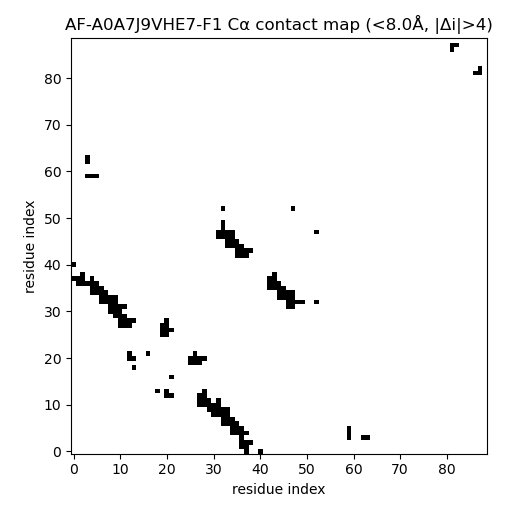00 58.81 89 SER A CA 1
ATOM 707 C C . SER A 1 89 ? -12.868 15.660 30.129 1.00 58.81 89 SER A C 1
ATOM 709 O O . SER A 1 89 ? -12.074 15.349 29.212 1.00 58.81 89 SER A O 1
#

Sequence (89 aa):
MGVTGSVVTRMMRCGKRRCRCKDELPQLHGPYIQWARTVEGKTVTKLLTADQLARYQPWLDNARRLRNLATELDTLTIQAVDQTEGWAS

pLDDT: mean 91.25, std 10.3, range [37.28, 98.38]

Radius of gyration: 20.94 Å; Cα contacts (8 Å, |Δi|>4): 90; chains: 1; bounding box: 51×28×52 Å

Secondary structure (DSSP, 8-state):
---S-EEEEEEE--S-TT-GGGSSS---EEEEEEEEEEETTEEEEEEE-HHHHHHHHHHHHHHHHHHHHHHHHHHHHHHHHHHHHT---

Foldseek 3Di:
DQAQWDKDWDFADDPDPPAQCPDPPHDTDDRFIWTWGDDPNDIDIDTDDPVRCVVCVVVSVVSVVVVVVVVVVVVVVVVVVCVVVVVPD

Nearest PDB structures (foldseek):
  8dhb-assembly1_A  TM=4.673E-01  e=4.004E+00  Homo sapiens
  8qkv-assembly1_X  TM=5.332E-01  e=7.500E+00  Saccharomyces cerevisiae S288C
  8ooc-assembly1_C  TM=4.931E-01  e=5.480E+00  Thermochaetoides thermophila
  3htx-assembly2_D  TM=3.769E-01  e=4.004E+00  Arabidopsis thaliana
  6hum-assembly1_S  TM=4.195E-01  e=8.503E+00  Thermosynechococcus vestitus BP-1

Solvent-accessible surface area (backbone atoms only — not comparable to full-atom values): 5269 Å² total; per-residue (Å²): 137,57,78,62,43,52,77,48,76,43,70,42,66,74,90,60,88,90,41,59,35,73,45,98,79,51,56,58,44,68,78,44,34,36,38,38,28,49,56,96,92,39,81,49,73,45,80,47,55,72,68,54,44,66,70,43,46,66,58,47,50,51,50,48,50,50,49,52,52,49,54,49,49,52,51,53,50,52,51,52,49,30,61,72,74,60,65,72,122